Protein AF-A0A5J5LQX5-F1 (afdb_monomer_lite)

Organism: NCBI:txid2529855

Foldseek 3Di:
DDPDVVVVVVVVVVVVVVVVVVVVVVVVVVVVVVVVVVVVVVPDQVLVVVLVCQLVVVAAAADDPPVCQVVVLVQQVVADPQQKGACPVPDPDVSCCSNAGIWGWDQDDVRQKTWIKDKDFCQALVNLVSPDPVSSVSCVVRDRPTIHMYTYIGTSD

Radius of gyration: 25.5 Å; chains: 1; bounding box: 72×43×65 Å

pLDDT: mean 80.06, std 11.81, range [48.0, 96.31]

Structure (mmCIF, N/CA/C/O backbone):
data_AF-A0A5J5LQX5-F1
#
_entry.id   AF-A0A5J5LQX5-F1
#
loop_
_atom_site.group_PDB
_atom_site.id
_atom_site.type_symbol
_atom_site.label_atom_id
_atom_site.label_alt_id
_atom_site.label_comp_id
_atom_site.label_asym_id
_atom_site.label_entity_id
_atom_site.label_seq_id
_atom_site.pdbx_PDB_ins_code
_atom_site.Cartn_x
_atom_site.Cartn_y
_atom_site.Cartn_z
_atom_site.occupancy
_atom_site.B_iso_or_equiv
_atom_site.auth_seq_id
_atom_site.auth_comp_id
_atom_site.auth_asym_id
_atom_site.auth_atom_id
_atom_site.pdbx_PDB_model_num
ATOM 1 N N . MET A 1 1 ? 54.030 -20.105 -49.672 1.00 49.12 1 MET A N 1
ATOM 2 C CA . MET A 1 1 ? 54.092 -20.208 -48.194 1.00 49.12 1 MET A CA 1
ATOM 3 C C . MET A 1 1 ? 52.741 -20.725 -47.671 1.00 49.12 1 MET A C 1
ATOM 5 O O . MET A 1 1 ? 51.803 -19.950 -47.534 1.00 49.12 1 MET A O 1
ATOM 9 N N . LYS A 1 2 ? 52.571 -22.048 -47.494 1.00 51.41 2 LYS A N 1
ATOM 10 C CA . LYS A 1 2 ? 51.294 -22.653 -47.052 1.00 51.41 2 LYS A CA 1
ATOM 11 C C . LYS A 1 2 ? 51.135 -22.448 -45.538 1.00 51.41 2 LYS A C 1
ATOM 13 O O . LYS A 1 2 ? 51.729 -23.190 -44.764 1.00 51.41 2 LYS A O 1
ATOM 18 N N . ARG A 1 3 ? 50.350 -21.452 -45.103 1.00 56.75 3 ARG A N 1
ATOM 19 C CA . ARG A 1 3 ? 49.895 -21.375 -43.699 1.00 56.75 3 ARG A CA 1
ATOM 20 C C . ARG A 1 3 ? 49.155 -22.677 -43.383 1.00 56.75 3 ARG A C 1
ATOM 22 O O . ARG A 1 3 ? 48.192 -23.011 -44.073 1.00 56.75 3 ARG A O 1
ATOM 29 N N . SER A 1 4 ? 49.646 -23.452 -42.415 1.00 64.38 4 SER A N 1
ATOM 30 C CA . SER A 1 4 ? 49.074 -24.768 -42.129 1.00 64.38 4 SER A CA 1
ATOM 31 C C . SER A 1 4 ? 47.637 -24.597 -41.626 1.00 64.38 4 SER A C 1
ATOM 33 O O . SER A 1 4 ? 47.347 -23.717 -40.812 1.00 64.38 4 SER A O 1
ATOM 35 N N . LYS A 1 5 ? 46.712 -25.432 -42.117 1.00 64.12 5 LYS A N 1
ATOM 36 C CA . LYS A 1 5 ? 45.302 -25.438 -41.677 1.00 64.12 5 LYS A CA 1
ATOM 37 C C . LYS A 1 5 ? 45.179 -25.573 -40.148 1.00 64.12 5 LYS A C 1
ATOM 39 O O . LYS A 1 5 ? 44.225 -25.073 -39.557 1.00 64.12 5 LYS A O 1
ATOM 44 N N . LEU A 1 6 ? 46.187 -26.182 -39.517 1.00 68.12 6 LEU A N 1
ATOM 45 C CA . LEU A 1 6 ? 46.326 -26.335 -38.072 1.00 68.12 6 LEU A CA 1
ATOM 46 C C . LEU A 1 6 ? 46.456 -24.984 -37.341 1.00 68.12 6 LEU A C 1
ATOM 48 O O . LEU A 1 6 ? 45.814 -24.779 -36.311 1.00 68.12 6 LEU A O 1
ATOM 52 N N . ASP A 1 7 ? 47.236 -24.040 -37.878 1.00 74.25 7 ASP A N 1
ATOM 53 C CA . ASP A 1 7 ? 47.422 -22.721 -37.255 1.00 74.25 7 ASP A CA 1
ATOM 54 C C . ASP A 1 7 ? 46.155 -21.852 -37.379 1.00 74.25 7 ASP A C 1
ATOM 56 O O . ASP A 1 7 ? 45.790 -21.114 -36.459 1.00 74.25 7 ASP A O 1
ATOM 60 N N . LEU A 1 8 ? 45.403 -22.017 -38.475 1.00 70.88 8 LEU A N 1
ATOM 61 C CA . LEU A 1 8 ? 44.108 -21.358 -38.665 1.00 70.88 8 LEU A CA 1
ATOM 62 C C . LEU A 1 8 ? 43.053 -21.883 -37.674 1.00 70.88 8 LEU A C 1
ATOM 64 O O . LEU A 1 8 ? 42.373 -21.088 -37.022 1.00 70.88 8 LEU A O 1
ATOM 68 N N . ALA A 1 9 ? 42.964 -23.206 -37.495 1.00 74.88 9 ALA A N 1
ATOM 69 C CA . ALA A 1 9 ? 42.044 -23.830 -36.542 1.00 74.88 9 ALA A CA 1
ATOM 70 C C . ALA A 1 9 ? 42.335 -23.402 -35.091 1.00 74.88 9 ALA A C 1
ATOM 72 O O . ALA A 1 9 ? 41.415 -23.092 -34.331 1.00 74.88 9 ALA A O 1
ATOM 73 N N . LYS A 1 10 ? 43.616 -23.291 -34.713 1.00 74.69 10 LYS A N 1
ATOM 74 C CA . LYS A 1 10 ? 44.030 -22.835 -33.376 1.00 74.69 10 LYS A CA 1
ATOM 75 C C . LYS A 1 10 ? 43.664 -21.368 -33.123 1.00 74.69 10 LYS A C 1
ATOM 77 O O . LYS A 1 10 ? 43.224 -21.031 -32.021 1.00 74.69 10 LYS A O 1
ATOM 82 N N . ARG A 1 11 ? 43.793 -20.495 -34.132 1.00 72.12 11 ARG A N 1
ATOM 83 C CA . ARG A 1 11 ? 43.374 -19.081 -34.043 1.00 72.12 11 ARG A CA 1
ATOM 84 C C . ARG A 1 11 ? 41.858 -18.929 -33.940 1.00 72.12 11 ARG A C 1
ATOM 86 O O . ARG A 1 11 ? 41.401 -18.166 -33.091 1.00 72.12 11 ARG A O 1
ATOM 93 N N . LEU A 1 12 ? 41.095 -19.675 -34.740 1.00 73.44 12 LEU A N 1
ATOM 94 C CA . LEU A 1 12 ? 39.629 -19.668 -34.692 1.00 73.44 12 LEU A CA 1
ATOM 95 C C . LEU A 1 12 ? 39.098 -20.191 -33.351 1.00 73.44 12 LEU A C 1
ATOM 97 O O . LEU A 1 12 ? 38.171 -19.619 -32.786 1.00 73.44 12 LEU A O 1
ATOM 101 N N . ASN A 1 13 ? 39.718 -21.230 -32.787 1.00 77.19 13 ASN A N 1
ATOM 102 C CA . ASN A 1 13 ? 39.319 -21.739 -31.476 1.00 77.19 13 ASN A CA 1
ATOM 103 C C . ASN A 1 13 ? 39.634 -20.732 -30.350 1.00 77.19 13 ASN A C 1
ATOM 105 O O . ASN A 1 13 ? 38.809 -20.494 -29.470 1.00 77.19 13 ASN A O 1
ATOM 109 N N . ARG A 1 14 ? 40.791 -20.050 -30.411 1.00 72.06 14 ARG A N 1
ATOM 110 C CA . ARG A 1 14 ? 41.137 -18.968 -29.467 1.00 72.06 14 ARG A CA 1
ATOM 111 C C . ARG A 1 14 ? 40.196 -17.766 -29.570 1.00 72.06 14 ARG A C 1
ATOM 113 O O . ARG A 1 14 ? 39.824 -17.215 -28.536 1.00 72.06 14 ARG A O 1
ATOM 120 N N . SER A 1 15 ? 39.796 -17.359 -30.777 1.00 70.25 15 SER A N 1
ATOM 121 C CA . SER A 1 15 ? 38.840 -16.258 -30.948 1.00 70.25 15 SER A CA 1
ATOM 122 C C . SER A 1 15 ? 37.440 -16.645 -30.463 1.00 70.25 15 SER A C 1
ATOM 124 O O . SER A 1 15 ? 36.794 -15.847 -29.784 1.00 70.25 15 SER A O 1
ATOM 126 N N . ARG A 1 16 ? 37.002 -17.886 -30.720 1.00 71.69 16 ARG A N 1
ATOM 127 C CA . ARG A 1 16 ? 35.723 -18.424 -30.234 1.00 71.69 16 ARG A CA 1
ATOM 128 C C . ARG A 1 16 ? 35.680 -18.513 -28.710 1.00 71.69 16 ARG A C 1
ATOM 130 O O . ARG A 1 16 ? 34.683 -18.085 -28.132 1.00 71.69 16 ARG A O 1
ATOM 137 N N . LYS A 1 17 ? 36.760 -18.991 -28.078 1.00 75.19 17 LYS A N 1
ATOM 138 C CA . LYS A 1 17 ? 36.909 -19.036 -26.615 1.00 75.19 17 LYS A CA 1
ATOM 139 C C . LYS A 1 17 ? 36.877 -17.632 -26.010 1.00 75.19 17 LYS A C 1
ATOM 141 O O . LYS A 1 17 ? 36.051 -17.372 -25.153 1.00 75.19 17 LYS A O 1
ATOM 146 N N . ARG A 1 18 ? 37.652 -16.683 -26.551 1.00 74.25 18 ARG A N 1
ATOM 147 C CA . ARG A 1 18 ? 37.647 -15.283 -26.084 1.00 74.25 18 ARG A CA 1
ATOM 148 C C . ARG A 1 18 ? 36.273 -14.610 -26.239 1.00 74.25 18 ARG A C 1
ATOM 150 O O . ARG A 1 18 ? 35.884 -13.823 -25.383 1.00 74.25 18 ARG A O 1
ATOM 157 N N . LYS A 1 19 ? 35.529 -14.911 -27.312 1.00 74.81 19 LYS A N 1
ATOM 158 C CA . LYS A 1 19 ? 34.155 -14.411 -27.509 1.00 74.81 19 LYS A CA 1
ATOM 159 C C . LYS A 1 19 ? 33.179 -15.014 -26.492 1.00 74.81 19 LYS A C 1
ATOM 161 O O . LYS A 1 19 ? 32.353 -14.276 -25.968 1.00 74.81 19 LYS A O 1
ATOM 166 N N . HIS A 1 20 ? 33.298 -16.311 -26.196 1.00 74.56 20 HIS A N 1
ATOM 167 C CA . HIS A 1 20 ? 32.506 -16.966 -25.149 1.00 74.56 20 HIS A CA 1
ATOM 168 C C . HIS A 1 20 ? 32.842 -16.416 -23.761 1.00 74.56 20 HIS A C 1
ATOM 170 O O . HIS A 1 20 ? 31.928 -16.024 -23.052 1.00 74.56 20 HIS A O 1
ATOM 176 N N . ASP A 1 21 ? 34.121 -16.276 -23.410 1.00 75.06 21 ASP A N 1
ATOM 177 C CA . ASP A 1 21 ? 34.548 -15.720 -22.119 1.00 75.06 21 ASP A CA 1
ATOM 178 C C . ASP A 1 21 ? 34.050 -14.273 -21.935 1.00 75.06 21 ASP A C 1
ATOM 180 O O . ASP A 1 21 ? 33.598 -13.898 -20.854 1.00 75.06 21 ASP A O 1
ATOM 184 N N . LYS A 1 22 ? 34.049 -13.460 -23.004 1.00 78.06 22 LYS A N 1
ATOM 185 C CA . LYS A 1 22 ? 33.487 -12.097 -22.982 1.00 78.06 22 LYS A CA 1
ATOM 186 C C . LYS A 1 22 ? 31.961 -12.093 -22.826 1.00 78.06 22 LYS A C 1
ATOM 188 O O . LYS A 1 22 ? 31.422 -11.239 -22.132 1.00 78.06 22 LYS A O 1
ATOM 193 N N . PHE A 1 23 ? 31.263 -13.034 -23.461 1.00 76.81 23 PHE A N 1
ATOM 194 C CA . PHE A 1 23 ? 29.814 -13.179 -23.308 1.00 76.81 23 PHE A CA 1
ATOM 195 C C . PHE A 1 23 ? 29.445 -13.645 -21.895 1.00 76.81 23 PHE A C 1
ATOM 197 O O . PHE A 1 23 ? 28.552 -13.073 -21.284 1.00 76.81 23 PHE A O 1
ATOM 204 N N . LEU A 1 24 ? 30.177 -14.617 -21.345 1.00 77.75 24 LEU A N 1
ATOM 205 C CA . LEU A 1 24 ? 29.981 -15.125 -19.987 1.00 77.75 24 LEU A CA 1
ATOM 206 C C . LEU A 1 24 ? 30.261 -14.054 -18.934 1.00 77.75 24 LEU A C 1
ATOM 208 O O . LEU A 1 24 ? 29.453 -13.868 -18.033 1.00 77.75 24 LEU A O 1
ATOM 212 N N . THR A 1 25 ? 31.354 -13.300 -19.074 1.00 78.69 25 THR A N 1
ATOM 213 C CA . THR A 1 25 ? 31.638 -12.173 -18.173 1.00 78.69 25 THR A CA 1
ATOM 214 C C . THR A 1 25 ? 30.581 -11.078 -18.303 1.00 78.69 25 THR A C 1
ATOM 216 O O . THR A 1 25 ? 30.064 -10.634 -17.287 1.00 78.69 25 THR A O 1
ATOM 219 N N . SER A 1 26 ? 30.171 -10.698 -19.519 1.00 79.75 26 SER A N 1
ATOM 220 C CA . SER A 1 26 ? 29.086 -9.724 -19.727 1.00 79.75 26 SER A CA 1
ATOM 221 C C . SER A 1 26 ? 27.750 -10.183 -19.133 1.00 79.75 26 SER A C 1
ATOM 223 O O . SER A 1 26 ? 27.043 -9.375 -18.537 1.00 79.75 26 SER A O 1
ATOM 225 N N . SER A 1 27 ? 27.407 -11.464 -19.281 1.00 85.31 27 SER A N 1
ATOM 226 C CA . SER A 1 27 ? 26.204 -12.055 -18.690 1.00 85.31 27 SER A CA 1
ATOM 227 C C . SER A 1 27 ? 26.286 -12.049 -17.167 1.00 85.31 27 SER A C 1
AT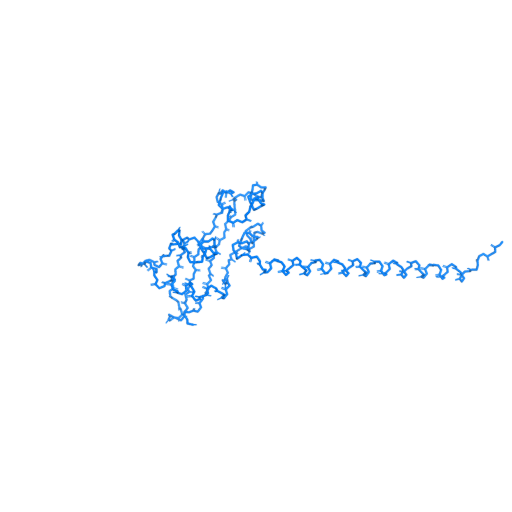OM 229 O O . SER A 1 27 ? 25.309 -11.702 -16.514 1.00 85.31 27 SER A O 1
ATOM 231 N N . LEU A 1 28 ? 27.451 -12.382 -16.602 1.00 89.25 28 LEU A N 1
ATOM 232 C CA . LEU A 1 28 ? 27.679 -12.360 -15.160 1.00 89.25 28 LEU A CA 1
ATOM 233 C C . LEU A 1 28 ? 27.526 -10.938 -14.602 1.00 89.25 28 LEU A C 1
ATOM 235 O O . LEU A 1 28 ? 26.790 -10.738 -13.639 1.00 89.25 28 LEU A O 1
ATOM 239 N N . TYR A 1 29 ? 28.143 -9.939 -15.240 1.00 87.81 29 TYR A N 1
ATOM 240 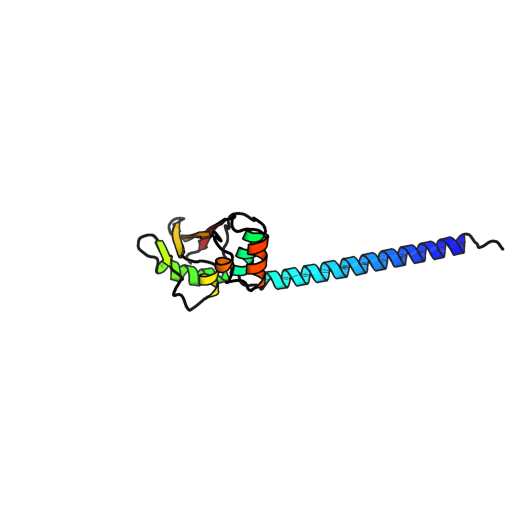C CA . TYR A 1 29 ? 27.984 -8.535 -14.850 1.00 87.81 29 TYR A CA 1
ATOM 241 C C . TYR A 1 29 ? 26.521 -8.097 -14.889 1.00 87.81 29 TYR A C 1
ATOM 243 O O . TYR A 1 29 ? 26.049 -7.494 -13.929 1.00 87.81 29 TYR A O 1
ATOM 251 N N . LEU A 1 30 ? 25.784 -8.448 -15.947 1.00 90.19 30 LEU A N 1
ATOM 252 C CA . LEU A 1 30 ? 24.361 -8.130 -16.039 1.00 90.19 30 LEU A CA 1
ATOM 253 C C . LEU A 1 30 ? 23.565 -8.778 -14.899 1.00 90.19 30 LEU A C 1
ATOM 255 O O . LEU A 1 30 ? 22.769 -8.100 -14.259 1.00 90.19 30 LEU A O 1
ATOM 259 N N . THR A 1 31 ? 23.807 -10.058 -14.597 1.00 89.62 31 THR A N 1
ATOM 260 C CA . THR A 1 31 ? 23.119 -10.739 -13.486 1.00 89.62 31 THR A CA 1
ATOM 261 C C . THR A 1 31 ? 23.440 -10.121 -12.128 1.00 89.62 31 THR A C 1
ATOM 263 O O . THR A 1 31 ? 22.541 -9.975 -11.307 1.00 89.62 31 THR A O 1
ATOM 266 N N . VAL A 1 32 ? 24.690 -9.701 -11.903 1.00 90.69 32 VAL A N 1
ATOM 267 C CA . VAL A 1 32 ? 25.095 -9.022 -10.664 1.00 90.69 32 VAL A CA 1
ATOM 268 C C . VAL A 1 32 ? 24.403 -7.665 -10.545 1.00 90.69 32 VAL A C 1
ATOM 270 O O . VAL A 1 32 ? 23.865 -7.355 -9.488 1.00 90.69 32 VAL A O 1
ATOM 273 N N . ILE A 1 33 ? 24.358 -6.881 -11.626 1.00 92.12 33 ILE A N 1
ATOM 274 C CA . ILE A 1 33 ? 23.676 -5.579 -11.644 1.00 92.12 33 ILE A CA 1
ATOM 275 C C . ILE A 1 33 ? 22.181 -5.755 -11.373 1.00 92.12 33 ILE A C 1
ATOM 277 O O . ILE A 1 33 ? 21.643 -5.080 -10.503 1.00 92.12 33 ILE A O 1
ATOM 281 N N . LEU A 1 34 ? 21.517 -6.691 -12.058 1.00 91.56 34 LEU A N 1
ATOM 282 C CA . LEU A 1 34 ? 20.094 -6.966 -11.844 1.00 91.56 34 LEU A CA 1
ATOM 283 C C . LEU A 1 34 ? 19.813 -7.428 -10.410 1.00 91.56 34 LEU A C 1
ATOM 285 O O . LEU A 1 34 ? 18.846 -6.972 -9.804 1.00 91.56 34 LEU A O 1
ATOM 289 N N . GLY A 1 35 ? 20.676 -8.280 -9.849 1.00 91.06 35 GLY A N 1
ATOM 290 C CA . GLY A 1 35 ? 20.584 -8.706 -8.455 1.00 91.06 35 GLY A CA 1
ATOM 291 C C . GLY A 1 35 ? 20.713 -7.535 -7.480 1.00 91.06 35 GLY A C 1
ATOM 292 O O . GLY A 1 35 ? 19.889 -7.397 -6.581 1.00 91.06 35 GLY A O 1
ATOM 293 N N . LEU A 1 36 ? 21.691 -6.649 -7.689 1.00 92.00 36 LEU A N 1
ATOM 294 C CA . LEU A 1 36 ? 21.865 -5.445 -6.871 1.00 92.00 36 LEU A CA 1
ATOM 295 C C . LEU A 1 36 ? 20.668 -4.496 -6.991 1.00 92.00 36 LEU A C 1
ATOM 297 O O . LEU A 1 36 ? 20.167 -4.033 -5.972 1.00 92.00 36 LEU A O 1
ATOM 301 N N . CYS A 1 37 ? 20.166 -4.249 -8.204 1.00 87.12 37 CYS A N 1
ATOM 302 C CA . CYS A 1 37 ? 18.969 -3.436 -8.420 1.00 87.12 37 CYS A CA 1
ATOM 303 C C . CYS A 1 37 ? 17.748 -4.021 -7.705 1.00 87.12 37 CYS A C 1
ATOM 305 O O . CYS A 1 37 ? 16.988 -3.274 -7.098 1.00 87.12 37 CYS A O 1
ATOM 307 N N . TYR A 1 38 ? 17.576 -5.344 -7.739 1.00 85.50 38 TYR A N 1
ATOM 308 C CA . TYR A 1 38 ? 16.482 -6.014 -7.044 1.00 85.50 38 TYR A CA 1
ATOM 309 C C . TYR A 1 38 ? 16.604 -5.886 -5.522 1.00 85.50 38 TYR A C 1
ATOM 311 O O . TYR A 1 38 ? 15.623 -5.577 -4.852 1.00 85.50 38 TYR A O 1
ATOM 319 N N . VAL A 1 39 ? 17.810 -6.049 -4.971 1.00 87.62 39 VAL A N 1
ATOM 320 C CA . VAL A 1 39 ? 18.054 -5.849 -3.535 1.00 87.62 39 VAL A CA 1
ATOM 321 C C . VAL A 1 39 ? 17.770 -4.405 -3.134 1.00 87.62 39 VAL A C 1
ATOM 323 O O . VAL A 1 39 ? 17.080 -4.186 -2.144 1.00 87.62 39 VAL A O 1
ATOM 326 N N . VAL A 1 40 ? 18.244 -3.421 -3.901 1.00 87.12 40 VAL A N 1
ATOM 327 C CA . VAL A 1 40 ? 17.939 -2.005 -3.645 1.00 87.12 40 VAL A CA 1
ATOM 328 C C . VAL A 1 40 ? 16.433 -1.772 -3.689 1.00 87.12 40 VAL A C 1
ATOM 330 O O . VAL A 1 40 ? 15.897 -1.190 -2.755 1.00 87.12 40 VAL A O 1
ATOM 333 N N . TYR A 1 41 ? 15.747 -2.288 -4.713 1.00 82.69 41 TYR A N 1
ATOM 334 C CA . TYR A 1 41 ? 14.298 -2.166 -4.855 1.00 82.69 41 TYR A CA 1
ATOM 335 C C . TYR A 1 41 ? 13.550 -2.716 -3.638 1.00 82.69 41 TYR A C 1
ATOM 337 O O . TYR A 1 41 ? 12.684 -2.027 -3.124 1.00 82.69 41 TYR A O 1
ATOM 345 N N . LEU A 1 42 ? 13.911 -3.900 -3.128 1.00 84.19 42 LEU A N 1
ATOM 346 C CA . LEU A 1 42 ? 13.277 -4.500 -1.943 1.00 84.19 42 LEU A CA 1
ATOM 347 C C . LEU A 1 42 ? 13.478 -3.711 -0.638 1.00 84.19 42 LEU A C 1
ATOM 349 O O . LEU A 1 42 ? 12.758 -3.958 0.326 1.00 84.19 42 LEU A O 1
ATOM 353 N N . ASN A 1 43 ? 14.465 -2.814 -0.585 1.00 84.94 43 ASN A N 1
ATOM 354 C CA . ASN A 1 43 ? 14.743 -1.977 0.584 1.00 84.94 43 ASN A CA 1
ATOM 355 C C . ASN A 1 43 ? 14.127 -0.573 0.472 1.00 84.94 43 ASN A C 1
ATOM 357 O O . ASN A 1 43 ? 14.334 0.249 1.365 1.00 84.94 43 ASN A O 1
ATOM 361 N N . LEU A 1 44 ? 13.401 -0.273 -0.610 1.00 84.69 44 LEU A N 1
ATOM 362 C CA . LEU A 1 44 ? 12.713 1.005 -0.754 1.00 84.69 44 LEU A CA 1
ATOM 363 C C . LEU A 1 44 ? 11.430 1.043 0.094 1.00 84.69 44 LEU A C 1
ATOM 365 O O . LEU A 1 44 ? 10.864 -0.005 0.421 1.00 84.69 44 LEU A O 1
ATOM 369 N N . PRO A 1 45 ? 10.952 2.246 0.457 1.00 84.44 45 PRO A N 1
ATOM 370 C CA . PRO A 1 45 ? 9.682 2.403 1.153 1.00 84.44 45 PRO A CA 1
ATOM 371 C C . PRO A 1 45 ? 8.525 1.770 0.376 1.00 84.44 45 PRO A C 1
ATOM 373 O O . PRO A 1 45 ? 8.493 1.791 -0.857 1.00 84.44 45 PRO A O 1
ATOM 376 N N . TRP A 1 46 ? 7.535 1.238 1.086 1.00 85.12 46 TRP A N 1
ATOM 377 C CA . TRP A 1 46 ? 6.363 0.605 0.490 1.00 85.12 46 TRP A CA 1
ATOM 378 C C . TRP A 1 46 ? 5.596 1.557 -0.435 1.00 85.12 46 TRP A C 1
ATOM 380 O O . TRP A 1 46 ? 5.183 1.138 -1.516 1.00 85.12 46 TRP A O 1
ATOM 390 N N . SER A 1 47 ? 5.527 2.847 -0.101 1.00 79.75 47 SER A N 1
ATOM 391 C CA . SER A 1 47 ? 4.983 3.908 -0.960 1.00 79.75 47 SER A CA 1
ATOM 392 C C . SER A 1 47 ? 5.641 3.945 -2.350 1.00 79.75 47 SER A C 1
ATOM 394 O O . SER A 1 47 ? 4.954 4.101 -3.361 1.00 79.75 47 SER A O 1
ATOM 396 N N . PHE A 1 48 ? 6.949 3.686 -2.446 1.00 79.94 48 PHE A N 1
ATOM 397 C CA . PHE A 1 48 ? 7.648 3.576 -3.728 1.00 79.94 48 PHE A CA 1
ATOM 398 C C . PHE A 1 48 ? 7.250 2.314 -4.504 1.00 79.94 48 PHE A C 1
ATOM 400 O O . PHE A 1 48 ? 7.079 2.354 -5.724 1.00 79.94 48 PHE A O 1
ATOM 407 N N . HIS A 1 49 ? 7.062 1.182 -3.822 1.00 82.56 49 HIS A N 1
ATOM 408 C CA . HIS A 1 49 ? 6.556 -0.036 -4.462 1.00 82.56 49 HIS A CA 1
ATOM 409 C C . HIS A 1 49 ? 5.151 0.168 -5.040 1.00 82.56 49 HIS A C 1
ATOM 411 O O . HIS A 1 49 ? 4.879 -0.272 -6.159 1.00 82.56 49 HIS A O 1
ATOM 417 N N . LEU A 1 50 ? 4.286 0.863 -4.298 1.00 81.50 50 LEU A N 1
ATOM 418 C CA . LEU A 1 50 ? 2.951 1.260 -4.740 1.00 81.50 50 LEU A CA 1
ATOM 419 C C . LEU A 1 50 ? 3.018 2.155 -5.986 1.00 81.50 50 LEU A C 1
ATOM 421 O O . LEU A 1 50 ? 2.345 1.883 -6.982 1.00 81.50 50 LEU A O 1
ATOM 425 N N . PHE A 1 51 ? 3.896 3.160 -5.973 1.00 78.62 51 PHE A N 1
ATOM 426 C CA . PHE A 1 51 ? 4.145 4.029 -7.122 1.00 78.62 51 PHE A CA 1
ATOM 427 C C . PHE A 1 51 ? 4.638 3.253 -8.352 1.00 78.62 51 PHE A C 1
ATOM 429 O O . PHE A 1 51 ? 4.084 3.396 -9.439 1.00 78.62 51 PHE A O 1
ATOM 436 N N . MET A 1 52 ? 5.628 2.368 -8.201 1.00 80.50 52 MET A N 1
ATOM 437 C CA . MET A 1 52 ? 6.128 1.553 -9.315 1.00 80.50 52 MET A CA 1
ATOM 438 C C . MET A 1 52 ? 5.054 0.624 -9.883 1.00 80.50 52 MET A C 1
ATOM 440 O O . MET A 1 52 ? 5.015 0.379 -11.092 1.00 80.50 52 MET A O 1
ATOM 444 N N . ARG A 1 53 ? 4.154 0.116 -9.036 1.00 79.94 53 ARG A N 1
ATOM 445 C CA . ARG A 1 53 ? 3.017 -0.690 -9.485 1.00 79.94 53 ARG A CA 1
ATOM 446 C C . ARG A 1 53 ? 2.003 0.146 -10.262 1.00 79.94 53 ARG A C 1
ATOM 448 O O . ARG A 1 53 ? 1.499 -0.322 -11.277 1.00 79.94 53 ARG A O 1
ATOM 455 N N . TRP A 1 54 ? 1.765 1.386 -9.845 1.00 78.62 54 TRP A N 1
ATOM 456 C CA . TRP A 1 54 ? 0.959 2.341 -10.600 1.00 78.62 54 TRP A CA 1
ATOM 457 C C . TRP A 1 54 ? 1.583 2.659 -11.970 1.00 78.62 54 TRP A C 1
ATOM 459 O O . TRP A 1 54 ? 0.932 2.455 -12.993 1.00 78.62 54 TRP A O 1
ATOM 469 N N . VAL A 1 55 ? 2.871 3.023 -12.007 1.00 77.69 55 VAL A N 1
ATOM 470 C CA . VAL A 1 55 ? 3.646 3.294 -13.237 1.00 77.69 55 VAL A CA 1
ATOM 471 C C . VAL A 1 55 ? 3.572 2.134 -14.231 1.00 77.69 55 VAL A C 1
ATOM 473 O O . VAL A 1 55 ? 3.432 2.333 -15.435 1.00 77.69 55 VAL A O 1
ATOM 476 N N . THR A 1 56 ? 3.658 0.903 -13.729 1.00 81.44 56 THR A N 1
ATOM 477 C CA . THR A 1 56 ? 3.629 -0.314 -14.555 1.00 81.44 56 THR A CA 1
ATOM 478 C C . THR A 1 56 ? 2.217 -0.830 -14.841 1.00 81.44 56 THR A C 1
ATOM 480 O O . THR A 1 56 ? 2.075 -1.867 -15.488 1.00 81.44 56 THR A O 1
ATOM 483 N N . LYS A 1 57 ? 1.170 -0.124 -14.387 1.00 81.69 57 LYS A N 1
ATOM 484 C CA . LYS A 1 57 ? -0.244 -0.524 -14.491 1.00 81.69 57 LYS A CA 1
ATOM 485 C C . LYS A 1 57 ? -0.510 -1.933 -13.937 1.00 81.69 57 LYS A C 1
ATOM 487 O O . LYS A 1 57 ? -1.281 -2.710 -14.494 1.00 81.69 57 LYS A O 1
ATOM 492 N N . GLY A 1 58 ? 0.146 -2.265 -12.824 1.00 77.31 58 GLY A N 1
ATOM 493 C CA . GLY A 1 58 ? 0.190 -3.597 -12.213 1.00 77.31 58 GLY A CA 1
ATOM 494 C C . GLY A 1 58 ? -1.067 -4.037 -11.447 1.00 77.31 58 GLY A C 1
ATOM 495 O O . GLY A 1 58 ? -0.997 -5.015 -10.696 1.00 77.31 58 GLY A O 1
ATOM 496 N N . GLY A 1 59 ? -2.191 -3.335 -11.601 1.00 83.00 59 GLY A N 1
ATOM 497 C CA . GLY A 1 59 ? -3.493 -3.693 -11.031 1.00 83.00 59 GLY A CA 1
ATOM 498 C C . GLY A 1 59 ? -3.600 -3.540 -9.513 1.00 83.00 59 GLY A C 1
ATOM 499 O O . GLY A 1 59 ? -2.697 -3.027 -8.849 1.00 83.00 59 GLY A O 1
ATOM 500 N N . ASP A 1 60 ? -4.718 -4.034 -8.982 1.00 85.25 60 ASP A N 1
ATOM 501 C CA . ASP A 1 60 ? -5.060 -3.977 -7.561 1.00 85.25 60 ASP A CA 1
ATOM 502 C C . ASP A 1 60 ? -4.0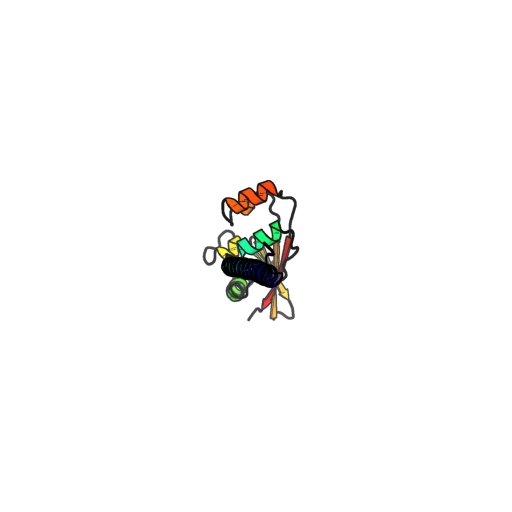81 -4.766 -6.676 1.00 85.25 60 ASP A C 1
ATOM 504 O O . ASP A 1 60 ? -3.467 -5.761 -7.080 1.00 85.25 60 ASP A O 1
ATOM 508 N N . LEU A 1 61 ? -3.943 -4.308 -5.434 1.00 85.38 61 LEU A N 1
ATOM 509 C CA . LEU A 1 61 ? -3.058 -4.869 -4.420 1.00 85.38 61 LEU A CA 1
ATOM 510 C C . LEU A 1 61 ? -3.838 -5.664 -3.387 1.00 85.38 61 LEU A C 1
ATOM 512 O O . LEU A 1 61 ? -4.712 -5.133 -2.716 1.00 85.38 61 LEU A O 1
ATOM 516 N N . ASP A 1 62 ? -3.443 -6.916 -3.204 1.00 89.06 62 ASP A N 1
ATOM 517 C CA . ASP A 1 62 ? -4.042 -7.862 -2.266 1.00 89.06 62 ASP A CA 1
ATOM 518 C C . ASP A 1 62 ? -3.201 -8.083 -0.999 1.00 89.06 62 ASP A C 1
ATOM 520 O O . ASP A 1 62 ? -3.608 -8.813 -0.096 1.00 89.06 62 ASP A O 1
ATOM 524 N N . LYS A 1 63 ? -2.008 -7.476 -0.926 1.00 89.50 63 LYS A N 1
ATOM 525 C CA . LYS A 1 63 ? -1.026 -7.729 0.134 1.00 89.50 63 LYS A CA 1
ATOM 526 C C . LYS A 1 63 ? -0.398 -6.449 0.656 1.00 89.50 63 LYS A C 1
ATOM 528 O O . LYS A 1 63 ? 0.054 -5.601 -0.113 1.00 89.50 63 LYS A O 1
ATOM 533 N N . ILE A 1 64 ? -0.304 -6.381 1.979 1.00 90.38 64 ILE A N 1
ATOM 534 C CA . ILE A 1 64 ? 0.417 -5.352 2.725 1.00 90.38 64 ILE A CA 1
ATOM 535 C C . ILE A 1 64 ? 1.654 -6.007 3.359 1.00 90.38 64 ILE A C 1
ATOM 537 O O . ILE A 1 64 ? 1.575 -7.158 3.789 1.00 90.38 64 ILE A O 1
ATOM 541 N N . PRO A 1 65 ? 2.813 -5.330 3.421 1.00 91.00 65 PRO A N 1
ATOM 542 C CA . PRO A 1 65 ? 3.978 -5.856 4.122 1.00 91.00 65 PRO A CA 1
ATOM 543 C C . PRO A 1 65 ? 3.690 -6.158 5.600 1.00 91.00 65 PRO A C 1
ATOM 545 O O . PRO A 1 65 ? 3.198 -5.303 6.334 1.00 91.00 65 PRO A O 1
ATOM 548 N N . ALA A 1 66 ? 4.091 -7.347 6.060 1.00 92.81 66 ALA A N 1
ATOM 549 C CA . ALA A 1 66 ? 3.849 -7.813 7.430 1.00 92.81 66 ALA A CA 1
ATOM 550 C C . ALA A 1 66 ? 4.417 -6.887 8.520 1.00 92.81 66 ALA A C 1
ATOM 552 O O . ALA A 1 66 ? 3.879 -6.834 9.624 1.00 92.81 66 ALA A O 1
ATOM 553 N N . LYS A 1 67 ? 5.463 -6.107 8.199 1.00 91.50 67 LYS A N 1
ATOM 554 C CA . LYS A 1 67 ? 6.046 -5.107 9.110 1.00 91.50 67 LYS A CA 1
ATOM 555 C C . LYS A 1 67 ? 5.027 -4.063 9.595 1.00 91.50 67 LYS A C 1
ATOM 557 O O . LYS A 1 67 ? 5.222 -3.504 10.664 1.00 91.50 67 LYS A O 1
ATOM 562 N N . PHE A 1 68 ? 3.944 -3.832 8.846 1.00 91.31 68 PHE A N 1
ATOM 563 C CA . PHE A 1 68 ? 2.903 -2.862 9.198 1.00 91.31 68 PHE A CA 1
ATOM 564 C C . PHE A 1 68 ? 1.718 -3.462 9.957 1.00 91.31 68 PHE A C 1
ATOM 566 O O . PHE A 1 68 ? 0.864 -2.713 10.415 1.00 91.31 68 PHE A O 1
ATOM 573 N N . TYR A 1 69 ? 1.618 -4.788 10.097 1.00 93.75 69 TYR A N 1
ATOM 574 C CA . TYR A 1 69 ? 0.397 -5.420 10.617 1.00 93.75 69 TYR A CA 1
ATOM 575 C C . TYR A 1 69 ? 0.061 -4.975 12.038 1.00 93.75 69 TYR A C 1
ATOM 577 O O . TYR A 1 69 ? -1.080 -4.618 12.308 1.00 93.75 69 TYR A O 1
ATOM 585 N N . SER A 1 70 ? 1.054 -4.936 12.931 1.00 91.88 70 SER A N 1
ATOM 586 C CA . SER A 1 70 ? 0.842 -4.510 14.320 1.00 91.88 70 SER A CA 1
ATOM 587 C C . SER A 1 70 ? 0.273 -3.094 14.409 1.00 91.88 70 SER A C 1
ATOM 589 O O . SER A 1 70 ? -0.597 -2.819 15.229 1.00 91.88 70 SER A O 1
ATOM 591 N N . GLU A 1 71 ? 0.771 -2.196 13.570 1.00 91.44 71 GLU A N 1
ATOM 592 C CA . GLU A 1 71 ? 0.396 -0.789 13.582 1.00 91.44 71 GLU A CA 1
ATOM 593 C C . GLU A 1 71 ? -0.954 -0.558 12.902 1.00 91.44 71 GLU A C 1
ATOM 595 O O . GLU A 1 71 ? -1.818 0.123 13.446 1.00 91.44 71 GLU A O 1
ATOM 600 N N . LEU A 1 72 ? -1.203 -1.231 11.776 1.00 92.75 72 LEU A N 1
ATOM 601 C CA . LEU A 1 72 ? -2.514 -1.236 11.128 1.00 92.75 72 LEU A CA 1
ATOM 602 C C . LEU A 1 72 ? -3.594 -1.826 12.029 1.00 92.75 72 LEU A C 1
ATOM 604 O O . LEU A 1 72 ? -4.710 -1.318 12.042 1.00 92.75 72 LEU A O 1
ATOM 608 N N . ASN A 1 73 ? -3.263 -2.838 12.831 1.00 93.62 73 ASN A N 1
ATOM 609 C CA . ASN A 1 73 ? -4.171 -3.360 13.845 1.00 93.62 73 ASN A CA 1
ATOM 610 C C . ASN A 1 73 ? -4.548 -2.281 14.864 1.00 93.62 73 ASN A C 1
ATOM 612 O O . ASN A 1 73 ? -5.729 -2.136 15.171 1.00 93.62 73 ASN A O 1
ATOM 616 N N . GLN A 1 74 ? -3.585 -1.497 15.360 1.00 91.12 74 GLN A N 1
ATOM 617 C CA . GLN A 1 74 ? -3.885 -0.392 16.278 1.00 91.12 74 GLN A CA 1
ATOM 618 C C . GLN A 1 74 ? -4.738 0.686 15.609 1.00 91.12 74 GLN A C 1
ATOM 620 O O . GLN A 1 74 ? -5.750 1.103 16.168 1.00 91.12 74 GLN A O 1
ATOM 625 N N . LEU A 1 75 ? -4.388 1.071 14.384 1.00 91.19 75 LEU A N 1
ATOM 626 C CA . LEU A 1 75 ? -5.137 2.054 13.611 1.00 91.19 75 LEU A CA 1
ATOM 627 C C . LEU A 1 75 ? -6.581 1.606 13.349 1.00 91.19 75 LEU A C 1
ATOM 629 O O . LEU A 1 75 ? -7.511 2.373 13.592 1.00 91.19 75 LEU A O 1
ATOM 633 N N . CYS A 1 76 ? -6.800 0.352 12.951 1.00 92.56 76 CYS A N 1
ATOM 634 C CA . CYS A 1 76 ? -8.141 -0.189 12.734 1.00 92.56 76 CYS A CA 1
ATOM 635 C C . CYS A 1 76 ? -8.981 -0.263 14.013 1.00 92.56 76 CYS A C 1
ATOM 637 O O . CYS A 1 76 ? -10.201 -0.126 13.950 1.00 92.56 76 CYS A O 1
ATOM 639 N N . LEU A 1 77 ? -8.362 -0.436 15.185 1.00 91.06 77 LEU A N 1
ATOM 640 C CA . LEU A 1 77 ? -9.076 -0.350 16.465 1.00 91.06 77 LEU A CA 1
ATOM 641 C C . LEU A 1 77 ? -9.539 1.079 16.786 1.00 91.06 77 LEU A C 1
ATOM 643 O O . LEU A 1 77 ? -10.488 1.247 17.549 1.00 91.06 77 LEU A O 1
ATOM 647 N N . THR A 1 78 ? -8.894 2.091 16.203 1.00 88.81 78 THR A N 1
ATOM 648 C CA . THR A 1 78 ? -9.274 3.509 16.323 1.00 88.81 78 THR A CA 1
ATOM 649 C C . THR A 1 78 ? -10.176 4.003 15.191 1.00 88.81 78 THR A C 1
ATOM 651 O O . THR A 1 78 ? -10.487 5.194 15.142 1.00 88.81 78 THR A O 1
ATOM 654 N N . ALA A 1 79 ? -10.584 3.112 14.282 1.00 88.88 79 ALA A N 1
ATOM 655 C CA . ALA A 1 79 ? -11.444 3.463 13.163 1.00 88.88 79 ALA A CA 1
ATOM 656 C C . ALA A 1 79 ? -12.778 4.056 13.641 1.00 88.88 79 ALA A C 1
ATOM 658 O O . ALA A 1 79 ? -13.291 3.715 14.712 1.00 88.88 79 ALA A O 1
ATOM 659 N N . ASP A 1 80 ? -13.349 4.951 12.836 1.00 88.31 80 ASP A N 1
ATOM 660 C CA . ASP A 1 80 ? -14.645 5.544 13.146 1.00 88.31 80 ASP A CA 1
ATOM 661 C C . ASP A 1 80 ? -15.797 4.523 13.027 1.00 88.31 80 ASP A C 1
ATOM 663 O O . ASP A 1 80 ? -15.612 3.347 12.705 1.00 88.31 80 ASP A O 1
ATOM 667 N N . SER A 1 81 ? -17.036 4.960 13.267 1.00 86.19 81 SER A N 1
ATOM 668 C CA . SER A 1 81 ? -18.212 4.078 13.189 1.00 86.19 81 SER A CA 1
ATOM 669 C C . SER A 1 81 ? -18.487 3.503 11.793 1.00 86.19 81 SER A C 1
ATOM 671 O O . SER A 1 81 ? -19.306 2.594 11.663 1.00 86.19 81 SER A O 1
ATOM 673 N N . ARG A 1 82 ? -17.826 4.020 10.752 1.00 88.44 82 ARG A N 1
ATOM 674 C CA . ARG A 1 82 ? -17.881 3.526 9.372 1.00 88.44 82 ARG A CA 1
ATOM 675 C C . ARG A 1 82 ? -16.669 2.658 9.022 1.00 88.44 82 ARG A C 1
ATOM 677 O O . ARG A 1 82 ? -16.577 2.205 7.886 1.00 88.44 82 ARG A O 1
ATOM 684 N N . GLY A 1 83 ? -15.765 2.425 9.974 1.00 89.12 83 GLY A N 1
ATOM 685 C CA . GLY A 1 83 ? -14.510 1.718 9.753 1.00 89.12 83 GLY A CA 1
ATOM 686 C C . GLY A 1 83 ? -13.450 2.571 9.056 1.00 89.12 83 GLY A C 1
ATOM 687 O O . GLY A 1 83 ? -12.460 2.019 8.595 1.00 89.12 83 GLY A O 1
ATOM 688 N N . GLU A 1 84 ? -13.625 3.890 8.949 1.00 92.56 84 GLU A N 1
ATOM 689 C CA . GLU A 1 84 ? -12.663 4.780 8.295 1.00 92.56 84 GLU A CA 1
ATOM 690 C C . GLU A 1 84 ? -11.519 5.154 9.248 1.00 92.56 84 GLU A C 1
ATOM 692 O O . GLU A 1 84 ? -11.734 5.561 10.392 1.00 92.56 84 GLU A O 1
ATOM 697 N N . VAL A 1 85 ? -10.289 5.065 8.743 1.00 89.19 85 VAL A N 1
ATOM 698 C CA . VAL A 1 85 ? -9.064 5.524 9.395 1.00 89.19 85 VAL A CA 1
ATOM 699 C C . VAL A 1 85 ? -8.458 6.643 8.558 1.00 89.19 85 VAL A C 1
ATOM 701 O O . VAL A 1 85 ? -8.204 6.483 7.363 1.00 89.19 85 VAL A O 1
ATOM 704 N N . ARG A 1 86 ? -8.183 7.784 9.195 1.00 84.56 86 ARG A N 1
ATOM 705 C CA . ARG A 1 86 ? -7.538 8.940 8.559 1.00 84.56 86 ARG A CA 1
ATOM 706 C C . ARG A 1 86 ? -6.107 9.083 9.054 1.00 84.56 86 ARG A C 1
ATOM 708 O O . ARG A 1 86 ? -5.893 9.468 10.200 1.00 84.56 86 ARG A O 1
ATOM 715 N N . THR A 1 87 ? -5.129 8.872 8.178 1.00 76.06 87 THR A N 1
ATOM 716 C CA . THR A 1 87 ? -3.700 8.969 8.533 1.00 76.06 87 THR A CA 1
ATOM 717 C C . THR A 1 87 ? -3.106 10.370 8.370 1.00 76.06 87 THR A C 1
ATOM 719 O O . THR A 1 87 ? -1.935 10.576 8.666 1.00 76.06 87 THR A O 1
ATOM 722 N N . ARG A 1 88 ? -3.894 11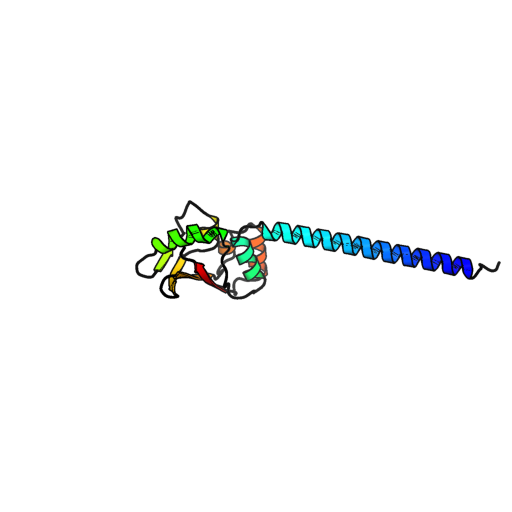.374 7.950 1.00 65.38 88 ARG A N 1
ATOM 723 C CA . ARG A 1 88 ? -3.396 12.729 7.624 1.00 65.38 88 ARG A CA 1
ATOM 724 C C . ARG A 1 88 ? -2.639 13.426 8.767 1.00 65.38 88 ARG A C 1
ATOM 726 O O . ARG A 1 88 ? -1.788 14.263 8.493 1.00 65.38 88 ARG A O 1
ATOM 733 N N . ASN A 1 89 ? -2.940 13.084 10.021 1.00 65.94 89 ASN A N 1
ATOM 734 C CA . ASN A 1 89 ? -2.270 13.623 11.212 1.00 65.94 89 ASN A CA 1
ATOM 735 C C . ASN A 1 89 ? -1.417 12.567 11.939 1.00 65.94 89 ASN A C 1
ATOM 737 O O . ASN A 1 89 ? -1.054 12.767 13.096 1.00 65.94 89 ASN A O 1
ATOM 741 N N . TYR A 1 90 ? -1.150 11.424 11.305 1.00 69.12 90 TYR A N 1
ATOM 742 C CA . TYR A 1 90 ? -0.413 10.326 11.914 1.00 69.12 90 TYR A CA 1
ATOM 743 C C . TYR A 1 90 ? 1.092 10.596 11.852 1.00 69.12 90 TYR A C 1
ATOM 745 O O . TYR A 1 90 ? 1.658 10.740 10.772 1.00 69.12 90 TYR A O 1
ATOM 753 N N . THR A 1 91 ? 1.734 10.702 13.016 1.00 65.62 91 THR A N 1
ATOM 754 C CA . THR A 1 91 ? 3.149 11.096 13.131 1.00 65.62 91 THR A CA 1
ATOM 755 C C . THR A 1 91 ? 4.085 9.952 13.515 1.00 65.62 91 THR A C 1
ATOM 757 O O . THR A 1 91 ? 5.288 10.177 13.586 1.00 65.62 91 THR A O 1
ATOM 760 N N . GLU A 1 92 ? 3.566 8.756 13.808 1.00 69.56 92 GLU A N 1
ATOM 761 C CA . GLU A 1 92 ? 4.379 7.633 14.301 1.00 69.56 92 GLU A CA 1
ATOM 762 C C . GLU A 1 92 ? 5.098 6.919 13.151 1.00 69.56 92 GLU A C 1
ATOM 764 O O . GLU A 1 92 ? 6.327 6.952 13.089 1.00 69.56 92 GLU A O 1
ATOM 769 N N . ASN A 1 93 ? 4.353 6.359 12.193 1.00 69.00 93 ASN A N 1
ATOM 770 C CA . ASN A 1 93 ? 4.920 5.788 10.974 1.00 69.00 93 ASN A CA 1
ATOM 771 C C . ASN A 1 93 ? 4.429 6.533 9.740 1.00 69.00 93 ASN A C 1
ATOM 773 O O . ASN A 1 93 ? 3.337 6.294 9.208 1.00 69.00 93 ASN A O 1
ATOM 777 N N . THR A 1 94 ? 5.284 7.434 9.265 1.00 75.25 94 THR A N 1
ATOM 778 C CA . THR A 1 94 ? 5.022 8.198 8.049 1.00 75.25 94 THR A CA 1
ATOM 779 C C . THR A 1 94 ? 4.882 7.277 6.843 1.00 75.25 94 THR A C 1
ATOM 781 O O . THR A 1 94 ? 4.073 7.573 5.980 1.00 75.25 94 THR A O 1
ATOM 784 N N . GLU A 1 95 ? 5.536 6.110 6.808 1.00 80.69 95 GLU A N 1
ATOM 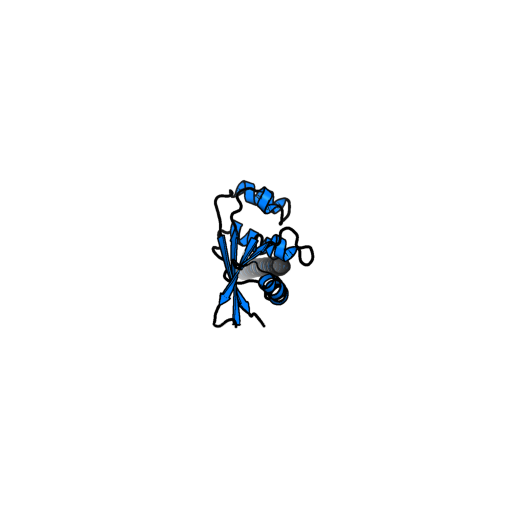785 C CA . GLU A 1 95 ? 5.445 5.175 5.679 1.00 80.69 95 GLU A CA 1
ATOM 786 C C . GLU A 1 95 ? 4.021 4.619 5.505 1.00 80.69 95 GLU A C 1
ATOM 788 O O . GLU A 1 95 ? 3.570 4.451 4.371 1.00 80.69 95 GLU A O 1
ATOM 793 N N . ILE A 1 96 ? 3.277 4.374 6.595 1.00 82.50 96 ILE A N 1
ATOM 794 C CA . ILE A 1 96 ? 1.858 3.989 6.511 1.00 82.50 96 ILE A CA 1
ATOM 795 C C . ILE A 1 96 ? 1.026 5.157 6.004 1.00 82.50 96 ILE A C 1
ATOM 797 O O . ILE A 1 96 ? 0.211 4.937 5.122 1.00 82.50 96 ILE A O 1
ATOM 801 N N . ALA A 1 97 ? 1.228 6.376 6.507 1.00 78.50 97 ALA A N 1
ATOM 802 C CA . ALA A 1 97 ? 0.474 7.546 6.049 1.00 78.50 97 ALA A CA 1
ATOM 803 C C . ALA A 1 97 ? 0.762 7.897 4.575 1.00 78.50 97 ALA A C 1
ATOM 805 O O . ALA A 1 97 ? -0.124 8.311 3.829 1.00 78.50 97 ALA A O 1
ATOM 806 N N . GLU A 1 98 ? 2.004 7.693 4.142 1.00 76.88 98 GLU A N 1
ATOM 807 C CA . GLU A 1 98 ? 2.445 7.872 2.762 1.00 76.88 98 GLU A CA 1
ATOM 808 C C . GLU A 1 98 ? 1.872 6.787 1.841 1.00 76.88 98 GLU A C 1
ATOM 810 O O . GLU A 1 98 ? 1.520 7.046 0.690 1.00 76.88 98 GLU A O 1
ATOM 815 N N . SER A 1 99 ? 1.760 5.555 2.337 1.00 80.00 99 SER A N 1
ATOM 816 C CA . SER A 1 99 ? 1.267 4.421 1.549 1.00 80.00 99 SER A CA 1
ATOM 817 C C . SER A 1 99 ? -0.262 4.341 1.535 1.00 80.00 99 SER A C 1
ATOM 819 O O . SER A 1 99 ? -0.875 4.119 0.492 1.00 80.00 99 SER A O 1
ATOM 821 N N . LEU A 1 100 ? -0.889 4.559 2.688 1.00 80.50 100 LEU A N 1
ATOM 822 C CA . LEU A 1 100 ? -2.320 4.489 2.958 1.00 80.50 100 LEU A CA 1
ATOM 823 C C . LEU A 1 100 ? -2.800 5.857 3.439 1.00 80.50 100 LEU A C 1
ATOM 825 O O . LEU A 1 100 ? -2.357 6.381 4.459 1.00 80.50 100 LEU A O 1
ATOM 829 N N . GLY A 1 101 ? -3.712 6.446 2.673 1.00 77.56 101 GLY A N 1
ATOM 830 C CA . GLY A 1 101 ? -4.215 7.786 2.952 1.00 77.56 101 GLY A CA 1
ATOM 831 C C . GLY A 1 101 ? -5.371 7.697 3.936 1.00 77.56 101 GLY A C 1
ATOM 832 O O . GLY A 1 101 ? -5.211 7.449 5.125 1.00 77.56 101 GLY A O 1
ATOM 833 N N . THR A 1 102 ? -6.581 7.865 3.423 1.00 85.50 102 THR A N 1
ATOM 834 C CA . THR A 1 102 ? -7.774 7.465 4.172 1.00 85.50 102 THR A CA 1
ATOM 835 C C . THR A 1 102 ? -8.147 6.061 3.731 1.00 85.50 102 THR A C 1
ATOM 837 O O . THR A 1 102 ? -8.347 5.846 2.541 1.00 85.50 102 THR A O 1
ATOM 840 N N . PHE A 1 103 ? -8.211 5.115 4.663 1.00 90.44 103 PHE A N 1
ATOM 841 C CA . PHE A 1 103 ? -8.503 3.716 4.356 1.00 90.44 103 PHE A CA 1
ATOM 842 C C . PHE A 1 103 ? -9.619 3.176 5.246 1.00 90.44 103 PHE A C 1
ATOM 844 O O . PHE A 1 103 ? -9.889 3.713 6.319 1.00 90.44 103 PHE A O 1
ATOM 851 N N . GLN A 1 104 ? -10.285 2.120 4.790 1.00 94.81 104 GLN A N 1
ATOM 852 C CA . GLN A 1 104 ? -11.330 1.426 5.531 1.00 94.81 104 GLN A CA 1
ATOM 853 C C . GLN A 1 104 ? -10.800 0.132 6.144 1.00 94.81 104 GLN A C 1
ATOM 855 O O . GLN A 1 104 ? -10.067 -0.616 5.500 1.00 94.81 104 GLN A O 1
ATOM 860 N N . CYS A 1 105 ? -11.222 -0.141 7.374 1.00 94.81 105 CYS A N 1
ATOM 861 C CA . CYS A 1 105 ? -11.002 -1.382 8.095 1.00 94.81 105 CYS A CA 1
ATOM 862 C C . CYS A 1 105 ? -12.338 -2.089 8.314 1.00 94.81 105 CYS A C 1
ATOM 864 O O . CYS A 1 105 ? -13.235 -1.555 8.965 1.00 94.81 105 CYS A O 1
ATOM 866 N N . THR A 1 106 ? -12.445 -3.328 7.842 1.00 95.81 106 THR A N 1
ATOM 867 C CA . THR A 1 106 ? -13.613 -4.182 8.091 1.00 95.81 106 THR A CA 1
ATOM 868 C C . THR A 1 106 ? -13.179 -5.474 8.768 1.00 95.81 106 THR A C 1
ATOM 870 O O . THR A 1 106 ? -12.291 -6.160 8.269 1.00 95.81 106 THR A O 1
ATOM 873 N N . LEU A 1 107 ? -13.810 -5.843 9.888 1.00 94.50 107 LEU A N 1
ATOM 874 C CA . LEU A 1 107 ? -13.611 -7.172 10.475 1.00 94.50 107 LEU A CA 1
ATOM 875 C C . LEU A 1 107 ? -14.267 -8.226 9.587 1.00 94.50 107 LEU A C 1
ATOM 877 O O . LEU A 1 107 ? -15.471 -8.183 9.335 1.00 94.50 107 LEU A O 1
ATOM 881 N N . VAL A 1 108 ? -13.477 -9.201 9.160 1.00 94.69 108 VAL A N 1
ATOM 882 C CA . VAL A 1 108 ? -13.926 -10.318 8.327 1.00 94.69 108 VAL A CA 1
ATOM 883 C C . VAL A 1 108 ? -13.545 -11.645 8.976 1.00 94.69 108 VAL A C 1
ATOM 885 O O . VAL A 1 108 ? -12.895 -11.680 10.023 1.00 94.69 108 VAL A O 1
ATOM 888 N N . ASN A 1 109 ? -14.009 -12.754 8.394 1.00 91.38 109 ASN A N 1
ATOM 889 C CA . ASN A 1 109 ? -13.661 -14.109 8.835 1.00 91.38 109 ASN A CA 1
ATOM 890 C C . ASN A 1 109 ? -13.895 -14.336 10.339 1.00 91.38 109 ASN A C 1
ATOM 892 O O . ASN A 1 109 ? -13.018 -14.770 11.080 1.00 91.38 109 ASN A O 1
ATOM 896 N N . GLY A 1 110 ? -15.092 -13.972 10.814 1.00 88.31 110 GLY A N 1
ATOM 897 C CA . GLY A 1 110 ? -15.462 -14.119 12.226 1.00 88.31 110 GLY A CA 1
ATOM 898 C C . GLY A 1 110 ? -14.682 -13.203 13.178 1.00 88.31 110 GLY A C 1
ATOM 899 O O . GLY A 1 110 ? -14.660 -13.453 14.379 1.00 88.31 110 GLY A O 1
ATOM 900 N N . GLY A 1 111 ? -14.043 -12.154 12.653 1.00 89.94 111 GLY A N 1
ATOM 901 C CA . GLY A 1 111 ? -13.265 -11.189 13.426 1.00 89.94 111 GLY A CA 1
ATOM 902 C C . GLY A 1 111 ? -11.800 -11.575 13.636 1.00 89.94 111 GLY A C 1
ATOM 903 O O . GLY A 1 111 ? -11.154 -10.992 14.507 1.00 89.94 111 GLY A O 1
ATOM 904 N N . GLN A 1 112 ? -11.287 -12.545 12.871 1.00 93.62 112 GLN A N 1
ATOM 905 C CA . GLN A 1 112 ? -9.880 -12.962 12.906 1.00 93.62 112 GLN A CA 1
ATOM 906 C C . GLN A 1 112 ? -8.970 -12.079 12.046 1.00 93.62 112 GLN A C 1
ATOM 908 O O . GLN A 1 112 ? -7.774 -11.979 12.316 1.00 93.62 112 GLN A O 1
ATOM 913 N N . GLU A 1 113 ? -9.529 -11.422 11.033 1.00 96.31 113 GLU A N 1
ATOM 914 C CA . GLU A 1 113 ? -8.777 -10.622 10.072 1.00 96.31 113 GLU A CA 1
ATOM 915 C C . GLU A 1 113 ? -9.422 -9.252 9.886 1.00 96.31 113 GLU A C 1
ATOM 917 O O . GLU A 1 113 ? -10.644 -9.092 9.993 1.00 96.31 113 GLU A O 1
ATOM 922 N N . TRP A 1 114 ? -8.584 -8.276 9.560 1.00 95.75 114 TRP A N 1
ATOM 923 C CA . TRP A 1 114 ? -9.015 -7.008 9.002 1.00 95.75 114 TRP A CA 1
ATOM 924 C C . TRP A 1 114 ? -8.883 -7.051 7.490 1.00 95.75 114 TRP A C 1
ATOM 926 O O . TRP A 1 114 ? -7.823 -7.374 6.953 1.00 95.75 114 TRP A O 1
ATOM 936 N N . LEU A 1 115 ? -9.954 -6.673 6.809 1.00 96.25 115 LEU A N 1
ATOM 937 C CA . LEU A 1 115 ? -9.903 -6.253 5.425 1.00 96.25 115 LEU A CA 1
ATOM 938 C C . LEU A 1 115 ? -9.578 -4.755 5.392 1.00 96.25 115 LEU A C 1
ATOM 940 O O . LEU A 1 115 ? -10.353 -3.947 5.904 1.00 96.25 115 LEU A O 1
ATOM 944 N N . ILE A 1 116 ? -8.436 -4.420 4.795 1.00 94.75 116 ILE A N 1
ATOM 945 C CA . ILE A 1 116 ? -7.962 -3.055 4.567 1.00 94.75 116 ILE A CA 1
ATOM 946 C C . ILE A 1 116 ? -8.280 -2.658 3.132 1.00 94.75 116 ILE A C 1
ATOM 948 O O . ILE A 1 116 ? -7.818 -3.315 2.193 1.00 94.75 116 ILE A O 1
ATOM 952 N N . GLU A 1 117 ? -9.031 -1.572 2.966 1.00 94.06 117 GLU A N 1
ATOM 953 C CA . GLU A 1 117 ? -9.389 -1.024 1.659 1.00 94.06 117 GLU A CA 1
ATOM 954 C C . GLU A 1 117 ? -8.952 0.436 1.513 1.00 94.06 117 GLU A C 1
ATOM 956 O O . GLU A 1 117 ? -9.336 1.289 2.304 1.00 94.06 117 GLU A O 1
ATOM 961 N N . ASP A 1 118 ? -8.171 0.734 0.476 1.00 89.81 118 ASP A N 1
ATOM 962 C CA . ASP A 1 118 ? -7.829 2.101 0.057 1.00 89.81 118 ASP A CA 1
ATOM 963 C C . ASP A 1 118 ? -7.984 2.194 -1.468 1.00 89.81 118 ASP A C 1
ATOM 965 O O . ASP A 1 118 ? -7.739 1.230 -2.200 1.00 89.81 118 ASP A O 1
ATOM 969 N N . TYR A 1 119 ? -8.406 3.350 -1.964 1.00 84.38 119 TYR A N 1
ATOM 970 C CA . TYR A 1 119 ? -8.487 3.634 -3.389 1.00 84.38 119 TYR A CA 1
ATOM 971 C C . TYR A 1 119 ? -7.503 4.742 -3.734 1.00 84.38 119 TYR A C 1
ATOM 973 O O . TYR A 1 119 ? -7.600 5.865 -3.241 1.00 84.38 119 TYR A O 1
ATOM 981 N N . LYS A 1 120 ? -6.568 4.425 -4.627 1.00 76.50 120 LYS A N 1
ATOM 982 C CA . LYS A 1 120 ? -5.529 5.347 -5.060 1.00 76.50 120 LYS A CA 1
ATOM 983 C C . LYS A 1 120 ? -5.767 5.738 -6.505 1.00 76.50 120 LYS A C 1
ATOM 985 O O . LYS A 1 120 ? -5.655 4.923 -7.418 1.00 76.50 120 LYS A O 1
ATOM 990 N N . SER A 1 121 ? -6.043 7.014 -6.708 1.00 70.38 121 SER A N 1
ATOM 991 C CA . SER A 1 121 ? -5.890 7.682 -7.995 1.00 70.38 121 SER A CA 1
ATOM 992 C C . SER A 1 121 ? -4.832 8.754 -7.823 1.00 70.38 121 SER A C 1
ATOM 994 O O . SER A 1 121 ? -4.929 9.522 -6.872 1.00 70.38 121 SER A O 1
ATOM 996 N N . PHE A 1 122 ? -3.861 8.817 -8.726 1.00 65.69 122 PHE A N 1
ATOM 997 C CA . PHE A 1 122 ? -2.984 9.978 -8.809 1.00 65.69 122 PHE A CA 1
ATOM 998 C C . PHE A 1 122 ? -3.639 10.939 -9.785 1.00 65.69 122 PHE A C 1
ATOM 1000 O O . PHE A 1 122 ? -3.527 10.749 -10.986 1.00 65.69 122 PHE A O 1
ATOM 1007 N N . SER A 1 123 ? -4.399 11.900 -9.273 1.00 56.66 123 SER A N 1
ATOM 1008 C CA . SER A 1 123 ? -5.079 12.919 -10.075 1.00 56.66 123 SER A CA 1
ATOM 1009 C C . SER A 1 123 ? -4.123 14.029 -10.532 1.00 56.66 123 SER A C 1
ATOM 1011 O O . SER A 1 123 ? -4.375 14.686 -11.545 1.00 56.66 123 SER A O 1
ATOM 1013 N N . SER A 1 124 ? -2.990 14.189 -9.841 1.00 58.31 124 SER A N 1
ATOM 1014 C CA . SER A 1 124 ? -1.908 15.111 -10.189 1.00 58.31 124 SER A CA 1
ATOM 1015 C C . SER A 1 124 ? -0.532 14.508 -9.882 1.00 58.31 124 SER A C 1
ATOM 1017 O O . SER A 1 124 ? -0.390 13.631 -9.028 1.00 58.31 124 SER A O 1
ATOM 1019 N N . ALA A 1 125 ? 0.508 15.005 -10.561 1.00 57.22 125 ALA A N 1
ATOM 1020 C CA . ALA A 1 125 ? 1.896 14.650 -10.256 1.00 57.22 125 ALA A CA 1
ATOM 1021 C C . ALA A 1 125 ? 2.300 15.059 -8.822 1.00 57.22 125 ALA A C 1
ATOM 1023 O O . ALA A 1 125 ? 3.187 14.445 -8.229 1.00 57.22 125 ALA A O 1
ATOM 1024 N N . ASP A 1 126 ? 1.588 16.028 -8.235 1.00 52.56 126 ASP A N 1
ATOM 1025 C CA . ASP A 1 126 ? 1.787 16.469 -6.856 1.00 52.56 126 ASP A CA 1
ATOM 1026 C C . ASP A 1 126 ? 1.355 15.412 -5.820 1.00 52.56 126 ASP A C 1
ATOM 1028 O O . ASP A 1 126 ? 1.883 15.362 -4.715 1.00 52.56 126 ASP A O 1
ATOM 1032 N N . GLU A 1 127 ? 0.448 14.495 -6.164 1.00 53.31 127 GLU A N 1
ATOM 1033 C CA . GLU A 1 127 ? 0.098 13.360 -5.293 1.00 53.31 127 GLU A CA 1
ATOM 1034 C C . GLU A 1 127 ? 1.176 12.258 -5.316 1.00 53.31 127 GLU A C 1
ATOM 1036 O O . GLU A 1 127 ? 1.262 11.449 -4.392 1.00 53.31 127 GLU A O 1
ATOM 1041 N N . ALA A 1 128 ? 2.058 12.262 -6.325 1.00 52.91 128 ALA A N 1
ATOM 1042 C CA . ALA A 1 128 ? 3.249 11.411 -6.390 1.00 52.91 128 ALA A CA 1
ATOM 1043 C C . ALA A 1 128 ? 4.454 11.990 -5.611 1.00 52.91 128 ALA A C 1
ATOM 1045 O O . ALA A 1 128 ? 5.503 11.343 -5.535 1.00 52.91 128 ALA A O 1
ATOM 1046 N N . ILE A 1 129 ? 4.315 13.176 -4.989 1.00 48.00 129 ILE A N 1
ATOM 1047 C CA . ILE A 1 129 ? 5.373 13.872 -4.219 1.00 48.00 129 ILE A CA 1
ATOM 1048 C C . ILE A 1 129 ? 5.933 13.027 -3.069 1.00 48.00 129 ILE A C 1
ATOM 1050 O O . ILE A 1 129 ? 7.061 13.254 -2.630 1.00 48.00 129 ILE A O 1
ATOM 1054 N N . LEU A 1 130 ? 5.220 11.987 -2.644 1.00 52.75 130 LEU A N 1
ATOM 1055 C CA . LEU A 1 130 ? 5.683 11.055 -1.618 1.00 52.75 130 LEU A CA 1
ATOM 1056 C C . LEU A 1 130 ? 6.904 10.210 -2.038 1.00 52.75 130 LEU A C 1
ATOM 1058 O O . LEU A 1 130 ? 7.428 9.458 -1.224 1.00 52.75 130 LEU A O 1
ATOM 1062 N N . GLY A 1 131 ? 7.387 10.329 -3.283 1.00 51.59 131 GLY A N 1
ATOM 1063 C CA . GLY A 1 131 ? 8.406 9.434 -3.838 1.00 51.59 131 GLY A CA 1
ATOM 1064 C C . GLY A 1 131 ? 9.676 10.050 -4.433 1.00 51.59 131 GLY A C 1
ATOM 1065 O O . GLY A 1 131 ? 10.425 9.271 -5.011 1.00 51.59 131 GLY A O 1
ATOM 1066 N N . THR A 1 132 ? 9.964 11.360 -4.301 1.00 57.34 132 THR A N 1
ATOM 1067 C CA . THR A 1 132 ? 11.082 12.142 -4.930 1.00 57.34 132 THR A CA 1
ATOM 1068 C C . THR A 1 132 ? 10.739 12.879 -6.243 1.00 57.34 132 THR A C 1
ATOM 1070 O O . THR A 1 132 ? 9.756 12.567 -6.907 1.00 57.34 132 THR A O 1
ATOM 1073 N N . GLN A 1 133 ? 11.591 13.835 -6.666 1.00 64.12 133 GLN A N 1
ATOM 1074 C CA . GLN A 1 133 ? 11.474 14.564 -7.952 1.00 64.12 133 GLN A CA 1
ATOM 1075 C C . GLN A 1 133 ? 11.379 13.633 -9.175 1.00 64.12 133 GLN A C 1
ATOM 1077 O O . GLN A 1 133 ? 10.763 13.985 -10.178 1.00 64.12 133 GLN A O 1
ATOM 1082 N N . LEU A 1 134 ? 11.968 12.435 -9.096 1.00 64.56 134 LEU A N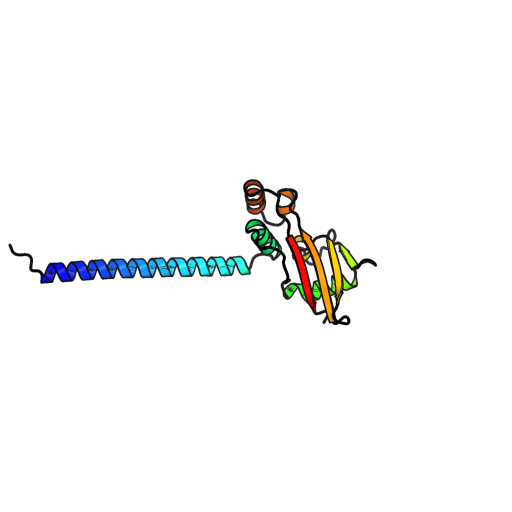 1
ATOM 1083 C CA . LEU A 1 134 ? 11.895 11.441 -10.163 1.00 64.56 134 LEU A CA 1
ATOM 1084 C C . LEU A 1 134 ? 10.480 10.863 -10.312 1.00 64.56 134 LEU A C 1
ATOM 1086 O O . LEU A 1 134 ? 10.042 10.628 -11.433 1.00 64.56 134 LEU A O 1
ATOM 1090 N N . ALA A 1 135 ? 9.759 10.657 -9.205 1.00 65.00 135 ALA A N 1
ATOM 1091 C CA . ALA A 1 135 ? 8.388 10.152 -9.236 1.00 65.00 135 ALA A CA 1
ATOM 1092 C C . ALA A 1 135 ? 7.435 11.164 -9.889 1.00 65.00 135 ALA A C 1
ATOM 1094 O O . ALA A 1 135 ? 6.621 10.782 -10.728 1.00 65.00 135 ALA A O 1
ATOM 1095 N N . VAL A 1 136 ? 7.616 12.454 -9.580 1.00 68.44 136 VAL A N 1
ATOM 1096 C CA . VAL A 1 136 ? 6.885 13.567 -10.210 1.00 68.44 136 VAL A CA 1
ATOM 1097 C C . VAL A 1 136 ? 7.134 13.586 -11.721 1.00 68.44 136 VAL A C 1
ATOM 1099 O O . VAL A 1 136 ? 6.186 13.502 -12.495 1.00 68.44 136 VAL A O 1
ATOM 1102 N N . LEU A 1 137 ? 8.404 13.583 -12.147 1.00 70.75 137 LEU A N 1
ATOM 1103 C CA . LEU A 1 137 ? 8.768 13.583 -13.570 1.00 70.75 137 LEU A CA 1
ATOM 1104 C C . LEU A 1 137 ? 8.191 12.371 -14.322 1.00 70.75 137 LEU A C 1
ATOM 1106 O O . LEU A 1 137 ? 7.712 12.496 -15.447 1.00 70.75 137 LEU A O 1
ATOM 1110 N N . ILE A 1 138 ? 8.235 11.181 -13.717 1.00 69.94 138 ILE A N 1
ATOM 1111 C CA . ILE A 1 138 ? 7.681 9.966 -14.328 1.00 69.94 138 ILE A CA 1
ATOM 1112 C C . ILE A 1 138 ? 6.153 10.064 -14.448 1.00 69.94 138 ILE A C 1
ATOM 1114 O O . ILE A 1 138 ? 5.609 9.686 -15.487 1.00 69.94 138 ILE A O 1
ATOM 1118 N N . ALA A 1 139 ? 5.464 10.584 -13.428 1.00 73.12 139 ALA A N 1
ATOM 1119 C CA . ALA A 1 139 ? 4.016 10.780 -13.464 1.00 73.12 139 ALA A CA 1
ATOM 1120 C C . ALA A 1 139 ? 3.595 11.795 -14.543 1.00 73.12 139 ALA A C 1
ATOM 1122 O O . ALA A 1 139 ? 2.627 11.554 -15.262 1.00 73.12 139 ALA A O 1
ATOM 1123 N N . GLU A 1 140 ? 4.355 12.879 -14.723 1.00 74.56 140 GLU A N 1
ATOM 1124 C CA . GLU A 1 140 ? 4.124 13.861 -15.792 1.00 74.56 140 GLU A CA 1
ATOM 1125 C C . GLU A 1 140 ? 4.268 13.255 -17.197 1.00 74.56 140 GLU A C 1
ATOM 1127 O O . GLU A 1 140 ? 3.502 13.594 -18.098 1.00 74.56 140 GLU A O 1
ATOM 1132 N N . ILE A 1 141 ? 5.226 12.341 -17.394 1.00 73.75 141 ILE A N 1
ATOM 1133 C CA . ILE A 1 141 ? 5.455 11.684 -18.691 1.00 73.75 141 ILE A CA 1
ATOM 1134 C C . ILE A 1 141 ? 4.374 10.639 -18.996 1.00 73.75 141 ILE A C 1
ATOM 1136 O O . ILE A 1 141 ? 3.963 10.495 -20.148 1.00 73.75 141 ILE A O 1
ATOM 1140 N N . LEU A 1 142 ? 3.951 9.868 -17.990 1.00 73.25 142 LEU A N 1
ATOM 1141 C CA . LEU A 1 142 ? 3.065 8.714 -18.178 1.00 73.25 142 LEU A CA 1
ATOM 1142 C C . LEU A 1 142 ? 1.573 9.047 -18.070 1.00 73.25 142 LEU A C 1
ATOM 1144 O O . LEU A 1 142 ? 0.755 8.250 -18.531 1.00 73.25 142 LEU A O 1
ATOM 1148 N N . GLY A 1 143 ? 1.229 10.214 -17.522 1.00 68.19 143 GLY A N 1
ATOM 1149 C CA . GLY A 1 143 ? -0.148 10.656 -17.319 1.00 68.19 143 GLY A CA 1
ATOM 1150 C C . GLY A 1 143 ? -0.760 10.161 -16.005 1.00 68.19 143 GLY A C 1
ATOM 1151 O O . GLY A 1 143 ? -0.262 9.246 -15.358 1.00 68.19 143 GLY A O 1
ATOM 1152 N N . THR A 1 144 ? -1.860 10.800 -15.604 1.00 71.44 144 THR A N 1
ATOM 1153 C CA . THR A 1 144 ? -2.568 10.619 -14.321 1.00 71.44 144 THR A CA 1
ATOM 1154 C C . THR A 1 144 ? -3.857 9.793 -14.451 1.00 71.44 144 THR A C 1
ATOM 1156 O O . THR A 1 144 ? -4.688 9.744 -13.549 1.00 71.44 144 THR A O 1
ATOM 1159 N N . ASP A 1 145 ? -4.053 9.115 -15.583 1.00 73.75 145 ASP A N 1
ATOM 1160 C CA . ASP A 1 145 ? -5.304 8.435 -15.947 1.00 73.75 145 ASP A CA 1
ATOM 1161 C C . ASP A 1 145 ? -5.420 6.998 -15.411 1.00 73.75 145 ASP A C 1
ATOM 1163 O O . ASP A 1 145 ? -6.276 6.227 -15.851 1.00 73.75 145 ASP A O 1
ATOM 1167 N N . TYR A 1 146 ? -4.571 6.622 -14.454 1.00 71.81 146 TYR A N 1
ATOM 1168 C CA . TYR A 1 146 ? -4.566 5.289 -13.866 1.00 71.81 146 TYR A CA 1
ATOM 1169 C C . TYR A 1 146 ? -4.845 5.331 -12.362 1.00 71.81 146 TYR A C 1
ATOM 1171 O O . TYR A 1 146 ? -4.293 6.146 -11.620 1.00 71.81 146 TYR A O 1
ATOM 1179 N N . SER A 1 147 ? -5.692 4.414 -11.906 1.00 77.69 147 SER A N 1
ATOM 1180 C CA . SER A 1 147 ? -6.003 4.193 -10.498 1.00 77.69 147 SER A CA 1
ATOM 1181 C C . SER A 1 147 ? -5.906 2.710 -10.159 1.00 77.69 147 SER A C 1
ATOM 1183 O O . SER A 1 147 ? -5.978 1.846 -11.035 1.00 77.69 147 SER A O 1
ATOM 1185 N N . TYR A 1 148 ? -5.724 2.414 -8.878 1.00 80.50 148 TYR A N 1
ATOM 1186 C CA . TYR A 1 148 ? -5.730 1.054 -8.355 1.00 80.50 148 TYR A CA 1
ATOM 1187 C C . TYR A 1 148 ? -6.359 1.025 -6.966 1.00 80.50 148 TYR A C 1
ATOM 1189 O O . TYR A 1 148 ? -6.407 2.028 -6.247 1.00 80.50 148 TYR A O 1
ATOM 1197 N N . ARG A 1 149 ? -6.841 -0.152 -6.580 1.00 86.44 149 ARG A N 1
ATOM 1198 C CA . ARG A 1 149 ? -7.365 -0.412 -5.246 1.00 86.44 149 ARG A CA 1
ATOM 1199 C C . ARG A 1 149 ? -6.374 -1.241 -4.444 1.00 86.44 149 ARG A C 1
ATOM 1201 O O . ARG A 1 149 ? -5.805 -2.211 -4.940 1.00 86.44 149 ARG A O 1
ATOM 1208 N N . ILE A 1 150 ? -6.202 -0.882 -3.184 1.00 89.69 150 ILE A N 1
ATOM 1209 C CA . ILE A 1 150 ? -5.616 -1.750 -2.170 1.00 89.69 150 ILE A CA 1
ATOM 1210 C C . ILE A 1 150 ? -6.787 -2.445 -1.489 1.00 89.69 150 ILE A C 1
ATOM 1212 O O . ILE A 1 150 ? -7.691 -1.782 -0.996 1.00 89.69 150 ILE A O 1
ATOM 1216 N N . ARG A 1 151 ? -6.795 -3.772 -1.512 1.00 94.12 151 ARG A N 1
ATOM 1217 C CA . ARG A 1 151 ? -7.784 -4.628 -0.866 1.00 94.12 151 ARG A CA 1
ATOM 1218 C C . ARG A 1 151 ? -7.061 -5.824 -0.264 1.00 94.12 151 ARG A C 1
ATOM 1220 O O . ARG A 1 151 ? -6.966 -6.877 -0.889 1.00 94.12 151 ARG A O 1
ATOM 1227 N N . ALA A 1 152 ? -6.519 -5.642 0.931 1.00 94.25 152 ALA A N 1
ATOM 1228 C CA . ALA A 1 152 ? -5.623 -6.607 1.551 1.00 94.25 152 ALA A CA 1
ATOM 1229 C C . ALA A 1 152 ? -6.165 -7.121 2.881 1.00 94.25 152 ALA A C 1
ATOM 1231 O O . ALA A 1 152 ? -6.806 -6.388 3.628 1.00 94.25 152 ALA A O 1
ATOM 1232 N N . TYR A 1 153 ? -5.860 -8.378 3.181 1.00 94.69 153 TYR A N 1
ATOM 1233 C CA . TYR A 1 153 ? -6.208 -9.008 4.449 1.00 94.69 153 TYR A CA 1
ATOM 1234 C C . TYR A 1 153 ? -4.992 -8.991 5.367 1.00 94.69 153 TYR A C 1
ATOM 1236 O O . TYR A 1 153 ? -3.899 -9.388 4.955 1.00 94.69 153 TYR A O 1
ATOM 1244 N N . ILE A 1 154 ? -5.184 -8.543 6.605 1.00 95.00 154 ILE A N 1
ATOM 1245 C CA . ILE A 1 154 ? -4.170 -8.628 7.658 1.00 95.00 154 ILE A CA 1
ATOM 1246 C C . ILE A 1 154 ? -4.743 -9.377 8.870 1.00 95.00 154 ILE A C 1
ATOM 1248 O O . ILE A 1 154 ? -5.924 -9.215 9.191 1.00 95.00 154 ILE A O 1
ATOM 1252 N N . PRO A 1 155 ? -3.940 -10.200 9.561 1.00 94.00 155 PRO A N 1
ATOM 1253 C CA . PRO A 1 155 ? -4.376 -10.865 10.780 1.00 94.00 155 PRO A CA 1
ATOM 1254 C C . PRO A 1 155 ? -4.560 -9.843 11.905 1.00 94.00 155 PRO A C 1
ATOM 1256 O O . PRO A 1 155 ? -3.737 -8.944 12.086 1.00 94.00 155 PRO A O 1
ATOM 1259 N N . LYS A 1 156 ? -5.628 -10.003 12.692 1.00 89.38 156 LYS A N 1
ATOM 1260 C CA . LYS A 1 156 ? -5.903 -9.151 13.858 1.00 89.38 156 LYS A CA 1
ATOM 1261 C C . LYS A 1 156 ? -4.955 -9.420 15.039 1.00 89.38 156 LYS A C 1
ATOM 1263 O O . LYS A 1 156 ? -4.782 -8.537 15.879 1.00 89.38 156 LYS A O 1
ATOM 1268 N N . TYR A 1 157 ? -4.374 -10.621 15.106 1.00 81.94 157 TYR A N 1
ATOM 1269 C CA . TYR A 1 157 ? -3.516 -11.113 16.190 1.00 81.94 157 TYR A CA 1
ATOM 1270 C C . TYR A 1 157 ? -2.210 -11.685 15.648 1.00 81.94 157 TYR A C 1
ATOM 1272 O O . TYR A 1 157 ? -2.266 -12.350 14.588 1.00 81.94 157 TYR A O 1
#

Secondary structure (DSSP, 8-state):
----HHHHHHHHHHHHHHHHHHHHHHHHHHHHHHHHHHHHHHTS-HHHHHHHHHHTT---B----GGGHHHHHHHHHT--TTSEEE-TT--S-HHHHHH-SEEEEEEEGGGTEEEEEEEEE--SGGGGGGG-HHHHHHHHHH-S--EEEEEEEEE--

Sequence (157 aa):
MKRSKLDLAKRLNRSRKRKHDKFLTSSLYLTVILGLCYVVYLNLPWSFHLFMRWVTKGGDLDKIPAKFYSELNQLCLTADSRGEVRTRNYTENTEIAESLGTFQCTLVNGGQEWLIEDYKSFSSADEAILGTQLAVLIAEILGTDYSYRIRAYIPKY